Protein AF-A0A6B3GJZ8-F1 (afdb_monomer_lite)

Structure (mmCIF, N/CA/C/O backbone):
data_AF-A0A6B3GJZ8-F1
#
_entry.id   AF-A0A6B3GJZ8-F1
#
loop_
_atom_site.group_PDB
_atom_site.id
_atom_site.type_symbol
_atom_site.label_atom_id
_atom_site.label_alt_id
_atom_site.label_comp_id
_atom_site.label_asym_id
_atom_site.label_entity_id
_atom_site.label_seq_id
_atom_site.pdbx_PDB_ins_code
_atom_site.Cartn_x
_atom_site.Cartn_y
_atom_site.Cartn_z
_atom_site.occupancy
_atom_site.B_iso_or_equiv
_atom_site.auth_seq_id
_atom_site.auth_comp_id
_atom_site.auth_asym_id
_atom_site.auth_atom_id
_atom_site.pdbx_PDB_model_num
ATOM 1 N N . ASP A 1 1 ? -9.022 -4.849 -20.838 1.00 45.47 1 ASP A N 1
ATOM 2 C CA . ASP A 1 1 ? -7.851 -4.526 -21.684 1.00 45.47 1 ASP A CA 1
ATOM 3 C C . ASP A 1 1 ? -6.561 -5.290 -21.385 1.00 45.47 1 ASP A C 1
ATOM 5 O O . ASP A 1 1 ? -5.573 -5.055 -22.064 1.00 45.47 1 ASP A O 1
ATOM 9 N N . GLY A 1 2 ? -6.538 -6.283 -20.477 1.00 50.97 2 GLY A N 1
ATOM 10 C CA . GLY A 1 2 ? -5.348 -7.136 -20.300 1.00 50.97 2 GLY A CA 1
ATOM 11 C C . GLY A 1 2 ? -4.061 -6.339 -20.062 1.00 50.97 2 GLY A C 1
ATOM 12 O O . GLY A 1 2 ? -3.024 -6.697 -20.629 1.00 50.97 2 GLY A O 1
ATOM 13 N N . ASP A 1 3 ? -4.193 -5.239 -19.321 1.00 71.69 3 ASP A N 1
ATOM 14 C CA . ASP A 1 3 ? -3.106 -4.364 -18.906 1.00 71.69 3 ASP A CA 1
ATOM 15 C C . ASP A 1 3 ? -2.312 -5.075 -17.808 1.00 71.69 3 ASP A C 1
ATOM 17 O O . ASP A 1 3 ? -2.877 -5.758 -16.949 1.00 71.69 3 ASP A O 1
ATOM 21 N N . VAL A 1 4 ? -0.992 -4.982 -17.890 1.00 84.06 4 VAL A N 1
ATOM 22 C CA . VAL A 1 4 ? -0.094 -5.583 -16.908 1.00 84.06 4 VAL A CA 1
ATOM 23 C C . VAL A 1 4 ? 0.162 -4.547 -15.827 1.00 84.06 4 VAL A C 1
ATOM 25 O O . VAL A 1 4 ? 0.667 -3.462 -16.110 1.00 84.06 4 VAL A O 1
ATOM 28 N N . ALA A 1 5 ? -0.132 -4.905 -14.579 1.00 92.81 5 ALA A N 1
ATOM 29 C CA . ALA A 1 5 ? 0.238 -4.093 -13.431 1.00 92.81 5 ALA A CA 1
ATOM 30 C C . ALA A 1 5 ? 1.722 -4.302 -13.103 1.00 92.81 5 ALA A C 1
ATOM 32 O O . ALA A 1 5 ? 2.134 -5.392 -12.704 1.00 92.81 5 ALA A O 1
ATOM 33 N N . ILE A 1 6 ? 2.527 -3.252 -13.259 1.00 94.88 6 ILE A N 1
ATOM 34 C CA . ILE A 1 6 ? 3.916 -3.254 -12.794 1.00 94.88 6 ILE A CA 1
ATOM 35 C C . ILE A 1 6 ? 3.901 -3.184 -11.267 1.00 94.88 6 ILE A C 1
ATOM 37 O O . ILE A 1 6 ? 3.316 -2.272 -10.687 1.00 94.88 6 ILE A O 1
ATOM 41 N N . MET A 1 7 ? 4.536 -4.160 -10.620 1.00 96.81 7 MET A N 1
ATOM 42 C CA . MET A 1 7 ? 4.572 -4.265 -9.155 1.00 96.81 7 MET A CA 1
ATOM 43 C C . MET A 1 7 ? 5.943 -3.932 -8.562 1.00 96.81 7 MET A C 1
ATOM 45 O O . MET A 1 7 ? 6.031 -3.578 -7.390 1.00 96.81 7 MET A O 1
ATOM 49 N N . MET A 1 8 ? 7.009 -4.061 -9.353 1.00 97.44 8 MET A N 1
ATOM 50 C CA . MET A 1 8 ? 8.390 -3.846 -8.930 1.00 97.44 8 MET A CA 1
ATOM 51 C C . MET A 1 8 ? 9.213 -3.377 -10.131 1.00 97.44 8 MET A C 1
ATOM 53 O O . MET A 1 8 ? 8.981 -3.835 -11.251 1.00 97.44 8 MET A O 1
ATOM 57 N N . VAL A 1 9 ? 10.141 -2.454 -9.887 1.00 96.94 9 VAL A N 1
ATOM 58 C CA . VAL A 1 9 ? 11.101 -1.948 -10.870 1.00 96.94 9 VAL A CA 1
ATOM 59 C C . VAL A 1 9 ? 12.469 -1.910 -10.202 1.00 96.94 9 VAL A C 1
ATOM 61 O O . VAL A 1 9 ? 12.600 -1.324 -9.132 1.00 96.94 9 VAL A O 1
ATOM 64 N N . GLU A 1 10 ? 13.460 -2.496 -10.865 1.00 97.56 10 GLU A N 1
ATOM 65 C CA . GLU A 1 10 ? 14.883 -2.328 -10.576 1.00 97.56 10 GLU A CA 1
ATOM 66 C C . GLU A 1 10 ? 15.542 -1.897 -11.890 1.00 97.56 10 GLU A C 1
ATOM 68 O O . GLU A 1 10 ? 15.396 -2.586 -12.904 1.00 97.56 10 GLU A O 1
ATOM 73 N N . ALA A 1 11 ? 16.186 -0.730 -11.908 1.00 96.19 11 ALA A N 1
ATOM 74 C CA . ALA A 1 11 ? 16.737 -0.139 -13.125 1.00 96.19 11 ALA A CA 1
ATOM 75 C C . ALA A 1 11 ? 17.980 0.703 -12.823 1.00 96.19 11 ALA A C 1
ATOM 77 O O . ALA A 1 11 ? 18.068 1.349 -11.780 1.00 96.19 11 ALA A O 1
ATOM 78 N N . GLU A 1 12 ? 18.910 0.741 -13.774 1.00 96.75 12 GLU A N 1
ATOM 79 C CA . GLU A 1 12 ? 20.142 1.520 -13.685 1.00 96.75 12 GLU A CA 1
ATOM 80 C C . GLU A 1 12 ? 20.599 1.997 -15.070 1.00 96.75 12 GLU A C 1
ATOM 82 O O . GLU A 1 12 ? 20.269 1.404 -16.100 1.00 96.75 12 GLU A O 1
ATOM 87 N N . ALA A 1 13 ? 21.379 3.078 -15.096 1.00 98.00 13 ALA A N 1
ATOM 88 C CA . ALA A 1 13 ? 22.201 3.411 -16.255 1.00 98.00 13 ALA A CA 1
ATOM 89 C C . ALA A 1 13 ? 23.463 2.531 -16.268 1.00 98.00 13 ALA A C 1
ATOM 91 O O . ALA A 1 13 ? 23.848 1.965 -15.250 1.00 98.00 13 ALA A O 1
ATOM 92 N N . THR A 1 14 ? 24.148 2.454 -17.408 1.00 98.25 14 THR A N 1
ATOM 93 C CA . THR A 1 14 ? 25.374 1.648 -17.541 1.00 98.25 14 THR A CA 1
ATOM 94 C C . THR A 1 14 ? 26.618 2.536 -17.574 1.00 98.25 14 THR A C 1
ATOM 96 O O . THR A 1 14 ? 26.535 3.718 -17.912 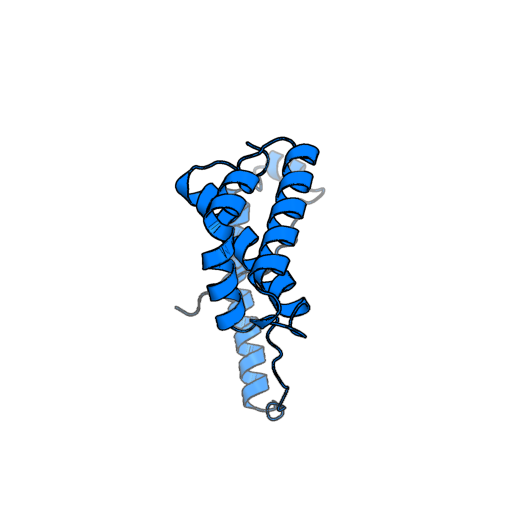1.00 98.25 14 THR A O 1
ATOM 99 N N . GLU A 1 15 ? 27.803 1.959 -17.346 1.00 98.19 15 GLU A N 1
ATOM 100 C CA . GLU A 1 15 ? 29.094 2.657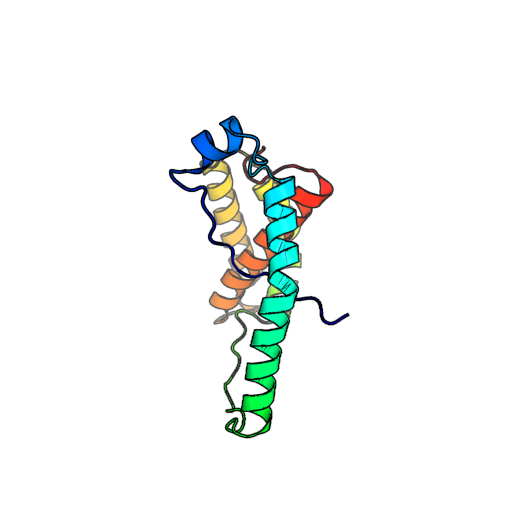 -17.521 1.00 98.19 15 GLU A CA 1
ATOM 101 C C . GLU A 1 15 ? 29.286 3.250 -18.934 1.00 98.19 15 GLU A C 1
ATOM 103 O O . GLU A 1 15 ? 30.084 4.164 -19.135 1.00 98.19 15 GLU A O 1
ATOM 108 N N . LYS A 1 16 ? 28.523 2.760 -19.922 1.00 98.31 16 LYS A N 1
ATOM 109 C CA . LYS A 1 16 ? 28.575 3.198 -21.322 1.00 98.31 16 LYS A CA 1
ATOM 110 C C . LYS A 1 16 ? 27.652 4.374 -21.623 1.00 98.31 16 LYS A C 1
ATOM 112 O O . LYS A 1 16 ? 27.813 5.002 -22.668 1.00 98.31 16 LYS A O 1
ATOM 117 N N . THR A 1 17 ? 26.696 4.683 -20.745 1.00 98.06 17 THR A N 1
ATOM 118 C CA . THR A 1 17 ? 25.618 5.643 -21.023 1.00 98.06 17 THR A CA 1
ATOM 119 C C . THR A 1 17 ? 26.161 7.017 -21.409 1.00 98.06 17 THR A C 1
ATOM 121 O O . THR A 1 17 ? 25.741 7.566 -22.420 1.00 98.06 17 THR A O 1
ATOM 124 N N . ILE A 1 18 ? 27.144 7.546 -20.672 1.00 98.06 18 ILE A N 1
ATOM 125 C CA . ILE A 1 18 ? 27.715 8.875 -20.952 1.00 98.06 18 ILE A CA 1
ATOM 1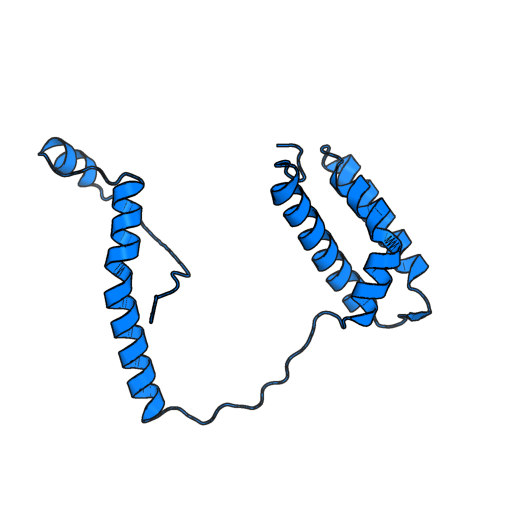26 C C . ILE A 1 18 ? 28.338 8.931 -22.353 1.00 98.06 18 ILE A C 1
ATOM 128 O O . ILE A 1 18 ? 28.109 9.890 -23.090 1.00 98.06 18 ILE A O 1
ATOM 132 N N . GLN A 1 19 ? 29.106 7.906 -22.731 1.00 98.06 19 GLN A N 1
ATOM 133 C CA . GLN A 1 19 ? 29.767 7.868 -24.034 1.00 98.06 19 GLN A CA 1
ATOM 134 C C . GLN A 1 19 ? 28.745 7.712 -25.166 1.00 98.06 19 GLN A C 1
ATOM 136 O O . GLN A 1 19 ? 28.798 8.461 -26.134 1.00 98.06 19 GLN A O 1
ATOM 141 N N . LEU A 1 20 ? 27.761 6.822 -25.009 1.00 98.50 20 LEU A N 1
ATOM 142 C CA . LEU A 1 20 ? 26.711 6.617 -26.010 1.00 98.50 20 LEU A CA 1
ATOM 143 C C . LEU A 1 20 ? 25.868 7.876 -26.234 1.00 98.50 20 LEU A C 1
ATOM 145 O O . LEU A 1 20 ? 25.576 8.209 -27.378 1.00 98.50 20 LEU A O 1
ATOM 149 N N . VAL A 1 21 ? 25.514 8.600 -25.168 1.00 98.19 21 VAL A N 1
ATOM 150 C CA . VAL A 1 21 ? 24.763 9.860 -25.286 1.00 98.19 21 VAL A CA 1
ATOM 151 C C . VAL A 1 21 ? 25.590 10.924 -26.003 1.00 98.19 21 VAL A C 1
ATOM 153 O O . VAL A 1 21 ? 25.088 11.613 -26.887 1.00 98.19 21 VAL A O 1
ATOM 156 N N . LYS A 1 22 ? 26.886 11.023 -25.684 1.00 97.75 22 LYS A N 1
ATOM 157 C CA . LYS A 1 22 ? 27.809 11.920 -26.390 1.00 97.75 22 LYS A CA 1
ATOM 158 C C . LYS A 1 22 ? 27.917 11.585 -27.883 1.00 97.75 22 LYS A C 1
ATOM 160 O O . LYS A 1 22 ? 28.024 12.499 -28.696 1.00 97.75 22 LYS A O 1
ATOM 165 N N . ASP A 1 23 ? 27.864 10.301 -28.225 1.00 98.38 23 ASP A N 1
ATOM 166 C CA . ASP A 1 23 ? 27.924 9.805 -29.603 1.00 98.38 23 ASP A CA 1
ATOM 167 C C . ASP A 1 23 ? 26.565 9.874 -30.335 1.00 98.38 23 ASP A C 1
ATOM 169 O O . ASP A 1 23 ? 26.475 9.493 -31.502 1.00 98.38 23 ASP A O 1
ATOM 173 N N . GLY A 1 24 ? 25.517 10.397 -29.684 1.00 97.69 24 GLY A N 1
ATOM 174 C CA . GLY A 1 24 ? 24.222 10.710 -30.296 1.00 97.69 24 GLY A CA 1
ATOM 175 C C . GLY A 1 24 ? 23.046 9.835 -29.853 1.00 97.69 24 GLY A C 1
ATOM 176 O O . GLY A 1 24 ? 21.952 10.003 -30.387 1.00 97.69 24 GLY A O 1
ATOM 177 N N . ALA A 1 25 ? 23.233 8.914 -28.901 1.00 97.50 25 ALA A N 1
ATOM 178 C CA . ALA A 1 25 ? 22.117 8.197 -28.286 1.00 97.50 25 ALA A CA 1
ATOM 179 C C . ALA A 1 25 ? 21.288 9.118 -27.372 1.00 97.50 25 ALA A C 1
ATOM 181 O O . ALA A 1 25 ? 21.783 10.104 -26.826 1.00 97.50 25 ALA A O 1
ATOM 182 N N . GLU A 1 26 ? 20.020 8.775 -27.166 1.00 96.75 26 GLU A N 1
ATOM 183 C CA . GLU A 1 26 ? 19.148 9.514 -26.254 1.00 96.75 26 GLU A CA 1
ATOM 184 C C . GLU A 1 26 ? 19.476 9.194 -24.786 1.00 96.75 26 GLU A C 1
ATOM 186 O O . GLU A 1 26 ? 19.769 8.049 -24.428 1.00 96.75 26 GLU A O 1
ATOM 191 N N . ALA A 1 27 ? 19.459 10.216 -23.928 1.00 97.38 27 ALA A N 1
ATOM 192 C CA . ALA A 1 27 ? 19.701 10.048 -22.500 1.00 97.38 27 ALA A CA 1
ATOM 193 C C . ALA A 1 27 ? 18.485 9.402 -21.807 1.00 97.38 27 ALA A C 1
ATOM 195 O O . ALA A 1 27 ? 17.351 9.692 -22.182 1.00 97.38 27 ALA A O 1
ATOM 196 N N . PRO A 1 28 ? 18.682 8.569 -20.769 1.00 97.06 28 PRO A N 1
ATOM 197 C CA . PRO A 1 28 ? 17.586 7.910 -20.061 1.00 97.06 28 PRO A CA 1
ATOM 198 C C . PRO A 1 28 ? 16.883 8.871 -19.081 1.00 97.06 28 PRO A C 1
ATOM 200 O O . PRO A 1 28 ? 17.048 8.752 -17.869 1.00 97.06 28 PRO A O 1
ATOM 203 N N . THR A 1 29 ? 16.133 9.846 -19.602 1.00 98.00 29 THR A N 1
ATOM 204 C CA . THR A 1 29 ? 15.276 10.746 -18.806 1.00 98.00 29 THR A CA 1
ATOM 205 C C . THR A 1 29 ? 14.011 10.033 -18.323 1.00 98.00 29 THR A C 1
ATOM 207 O O . THR A 1 29 ? 13.735 8.897 -18.717 1.00 98.00 29 THR A O 1
ATOM 210 N N . GLU A 1 30 ? 13.212 10.688 -17.480 1.00 97.88 30 GLU A N 1
ATOM 211 C CA . GLU A 1 30 ? 11.949 10.158 -16.963 1.00 97.88 30 GLU A CA 1
ATOM 212 C C . GLU A 1 30 ? 10.995 9.701 -18.078 1.00 97.88 30 GLU A C 1
ATOM 214 O O . GLU A 1 30 ? 10.337 8.670 -17.932 1.00 97.88 30 GLU A O 1
ATOM 219 N N . GLU A 1 31 ? 10.951 10.405 -19.212 1.00 97.44 31 GLU A N 1
ATOM 220 C CA . GLU A 1 31 ? 10.135 10.029 -20.370 1.00 97.44 31 GLU A CA 1
ATOM 221 C C . GLU A 1 31 ? 10.605 8.710 -20.996 1.00 97.44 31 GLU A C 1
ATOM 223 O O . GLU A 1 31 ? 9.785 7.845 -21.312 1.00 97.44 31 GLU A O 1
ATOM 228 N N . ILE A 1 32 ? 11.921 8.524 -21.128 1.00 97.62 32 ILE A N 1
ATOM 229 C CA . ILE A 1 32 ? 12.520 7.306 -21.689 1.00 97.62 32 ILE A CA 1
ATOM 230 C C . ILE A 1 32 ? 12.370 6.130 -20.731 1.00 97.62 32 ILE A C 1
ATOM 232 O O . ILE A 1 32 ? 12.037 5.022 -21.155 1.00 97.62 32 ILE A O 1
ATOM 236 N N . VAL A 1 33 ? 12.537 6.366 -19.429 1.00 97.69 33 VAL A N 1
ATOM 237 C CA . VAL A 1 33 ? 12.290 5.354 -18.397 1.00 97.69 33 VAL A CA 1
ATOM 238 C C . VAL A 1 33 ? 10.819 4.930 -18.405 1.00 97.69 33 VAL A C 1
ATOM 240 O O . VAL A 1 33 ? 10.535 3.733 -18.429 1.00 97.69 33 VAL A O 1
ATOM 243 N N . ALA A 1 34 ? 9.876 5.876 -18.459 1.00 96.50 34 ALA A N 1
ATOM 244 C CA . ALA A 1 34 ? 8.447 5.575 -18.542 1.00 96.50 34 ALA A CA 1
ATOM 245 C C . ALA A 1 34 ? 8.090 4.798 -19.821 1.00 96.50 34 ALA A C 1
ATOM 247 O O . ALA A 1 34 ? 7.351 3.813 -19.757 1.00 96.50 34 ALA A O 1
ATOM 248 N N . ALA A 1 35 ? 8.660 5.175 -20.969 1.00 96.12 35 ALA A N 1
ATOM 249 C CA . ALA A 1 35 ? 8.494 4.428 -22.214 1.00 96.12 35 ALA A CA 1
ATOM 250 C C . ALA A 1 35 ? 9.041 2.993 -22.095 1.00 96.12 35 ALA A C 1
ATOM 252 O O . ALA A 1 35 ? 8.414 2.050 -22.581 1.00 96.12 35 ALA A O 1
ATOM 253 N N . GLY A 1 36 ? 10.164 2.810 -21.395 1.00 96.50 36 GLY A N 1
ATOM 254 C CA . GLY A 1 36 ? 10.728 1.499 -21.075 1.00 96.50 36 GLY A CA 1
ATOM 255 C C . GLY A 1 36 ? 9.790 0.626 -20.233 1.00 96.50 36 GLY A C 1
ATOM 256 O O . GLY A 1 36 ? 9.631 -0.561 -20.526 1.00 96.50 36 GLY A O 1
ATOM 257 N N . LEU A 1 37 ? 9.115 1.208 -19.235 1.00 97.06 37 LEU A N 1
ATOM 258 C CA . LEU A 1 37 ? 8.116 0.502 -18.422 1.00 97.06 37 LEU A CA 1
ATOM 259 C C . LEU A 1 37 ? 6.938 0.007 -19.273 1.00 97.06 37 LEU A C 1
ATOM 261 O O . LEU A 1 37 ? 6.530 -1.149 -19.148 1.00 97.06 37 LEU A O 1
ATOM 265 N N . GLU A 1 38 ? 6.427 0.836 -20.182 1.00 95.81 38 GLU A N 1
ATOM 266 C CA . GLU A 1 38 ? 5.359 0.432 -21.105 1.00 95.81 38 GLU A CA 1
ATOM 267 C C . GLU A 1 38 ? 5.835 -0.627 -22.110 1.00 95.81 38 GLU A C 1
ATOM 269 O O . GLU A 1 38 ? 5.135 -1.613 -22.354 1.00 95.81 38 GLU A O 1
ATOM 274 N N . ALA A 1 39 ? 7.058 -0.492 -22.632 1.00 96.25 39 ALA A N 1
ATOM 275 C CA . ALA A 1 39 ? 7.663 -1.465 -23.539 1.00 96.25 39 ALA A CA 1
ATOM 276 C C . ALA A 1 39 ? 7.873 -2.845 -22.888 1.00 96.25 39 ALA A C 1
ATOM 278 O O . ALA A 1 39 ? 7.870 -3.861 -23.586 1.00 96.25 39 ALA A O 1
ATOM 279 N N . ALA A 1 40 ? 8.009 -2.912 -21.559 1.00 97.06 40 ALA A N 1
ATOM 280 C CA . ALA A 1 40 ? 8.128 -4.168 -20.821 1.00 97.06 40 ALA A CA 1
ATOM 281 C C . ALA A 1 40 ? 6.791 -4.929 -20.692 1.00 97.06 40 ALA A C 1
ATOM 283 O O . ALA A 1 40 ? 6.784 -6.164 -20.615 1.00 97.06 40 ALA A O 1
ATOM 284 N N . LYS A 1 41 ? 5.644 -4.232 -20.698 1.00 96.62 41 LYS A N 1
ATOM 285 C CA . LYS A 1 41 ? 4.324 -4.840 -20.440 1.00 96.62 41 LYS A CA 1
ATOM 286 C C . LYS A 1 41 ? 3.953 -5.987 -21.395 1.00 96.62 41 LYS A C 1
ATOM 288 O O . LYS A 1 41 ? 3.488 -7.015 -20.893 1.00 96.62 41 LYS A O 1
ATOM 293 N N . PRO A 1 42 ? 4.157 -5.912 -22.730 1.00 96.38 42 PRO A N 1
ATOM 294 C CA . PRO A 1 42 ? 3.836 -7.022 -23.634 1.00 96.38 42 PRO A CA 1
ATOM 295 C C . PRO A 1 42 ? 4.602 -8.312 -23.311 1.00 96.38 42 PRO A C 1
ATOM 297 O O . PRO A 1 42 ? 4.051 -9.413 -23.415 1.00 96.38 42 PRO A O 1
ATOM 300 N N . PHE A 1 43 ? 5.855 -8.188 -22.868 1.00 97.00 43 PHE A N 1
ATOM 301 C CA . PHE A 1 43 ? 6.672 -9.333 -22.475 1.00 97.00 43 PHE A CA 1
ATOM 302 C C . PHE A 1 43 ? 6.170 -9.946 -21.172 1.00 97.00 43 PHE A C 1
ATOM 304 O O . PHE A 1 43 ? 5.938 -11.153 -21.120 1.00 97.00 43 PHE A O 1
ATOM 311 N N . ILE A 1 44 ? 5.900 -9.123 -20.153 1.00 97.25 44 ILE A N 1
ATOM 312 C CA . ILE A 1 44 ? 5.326 -9.599 -18.886 1.00 97.25 44 ILE A CA 1
ATOM 313 C C . ILE A 1 44 ? 3.985 -10.301 -19.139 1.00 97.25 44 ILE A C 1
ATOM 315 O O . ILE A 1 44 ? 3.757 -11.397 -18.631 1.00 97.25 44 ILE A O 1
ATOM 319 N N . LYS A 1 45 ? 3.126 -9.741 -19.999 1.00 96.75 45 LYS A N 1
ATOM 320 C CA . LYS A 1 45 ? 1.850 -10.362 -20.383 1.00 96.75 45 LYS A CA 1
ATOM 321 C C . LYS A 1 45 ? 2.052 -11.746 -20.994 1.00 96.75 45 LYS A C 1
ATOM 323 O O . LYS A 1 45 ? 1.334 -12.684 -20.648 1.00 96.75 45 LYS A O 1
ATOM 328 N N . THR A 1 46 ? 3.036 -11.876 -21.880 1.00 97.62 46 THR A N 1
ATOM 329 C CA . THR A 1 46 ? 3.390 -13.151 -22.517 1.00 97.62 46 THR A CA 1
ATOM 330 C C . THR A 1 46 ? 3.874 -14.168 -21.480 1.00 97.62 46 THR A C 1
ATOM 332 O O . THR A 1 46 ? 3.423 -15.314 -21.490 1.00 97.62 46 THR A O 1
ATOM 335 N N . LEU A 1 47 ? 4.712 -13.743 -20.530 1.00 98.00 47 LEU A N 1
ATOM 336 C CA . LEU A 1 47 ? 5.193 -14.585 -19.430 1.00 98.00 47 LEU A CA 1
ATOM 337 C C . LEU A 1 47 ? 4.050 -15.046 -18.513 1.00 98.00 47 LEU A C 1
ATOM 339 O O . LEU A 1 47 ? 3.968 -16.229 -18.181 1.00 98.00 47 LEU A O 1
ATOM 343 N N . CYS A 1 48 ? 3.141 -14.147 -18.125 1.00 97.38 48 CYS A N 1
ATOM 344 C CA . CYS A 1 48 ? 1.969 -14.486 -17.313 1.00 97.38 48 CYS A CA 1
ATOM 345 C C . CYS A 1 48 ? 1.013 -15.429 -18.056 1.00 97.38 48 CYS A C 1
ATOM 347 O O . CYS A 1 48 ? 0.485 -16.368 -17.458 1.00 97.38 48 CYS A O 1
ATOM 349 N N . LYS A 1 49 ? 0.810 -15.221 -19.365 1.00 96.81 49 LYS A N 1
ATOM 350 C CA . LYS A 1 49 ? -0.020 -16.100 -20.198 1.00 96.81 49 LYS A CA 1
ATOM 351 C C . LYS A 1 49 ? 0.562 -17.507 -20.274 1.00 96.81 49 LYS A C 1
ATOM 353 O O . LYS A 1 49 ? -0.176 -18.466 -20.077 1.00 96.81 49 LYS A O 1
ATOM 358 N N . ALA A 1 50 ? 1.870 -17.634 -20.493 1.00 98.12 50 ALA A N 1
ATOM 359 C CA . ALA A 1 50 ? 2.539 -18.932 -20.525 1.00 98.12 50 ALA A CA 1
ATOM 360 C C . ALA A 1 50 ? 2.402 -19.685 -19.188 1.00 98.12 50 ALA A C 1
ATOM 362 O O . ALA A 1 50 ? 2.087 -20.875 -19.176 1.00 98.12 50 ALA A O 1
ATOM 363 N N . GLN A 1 51 ? 2.567 -18.986 -18.059 1.00 98.12 51 GLN A N 1
ATOM 364 C CA . GLN A 1 51 ? 2.360 -19.562 -16.725 1.00 98.12 51 GLN A CA 1
ATOM 365 C C . GLN A 1 51 ? 0.902 -19.980 -16.495 1.00 98.12 51 GLN A C 1
ATOM 367 O O . GLN A 1 51 ? 0.650 -21.071 -15.989 1.00 98.12 51 GLN A O 1
ATOM 372 N N . SER A 1 52 ? -0.057 -19.154 -16.920 1.00 97.19 52 SER A N 1
ATOM 373 C CA . SER A 1 52 ? -1.491 -19.461 -16.815 1.00 97.19 52 SER A CA 1
ATOM 374 C C . SER A 1 52 ? -1.873 -20.683 -17.656 1.00 97.19 52 SER A C 1
ATOM 376 O O . SER A 1 52 ? -2.627 -21.539 -17.201 1.00 97.19 52 SER A O 1
ATOM 378 N N . ASP A 1 53 ? -1.305 -20.818 -18.857 1.00 98.19 53 ASP A N 1
ATOM 379 C CA . ASP A 1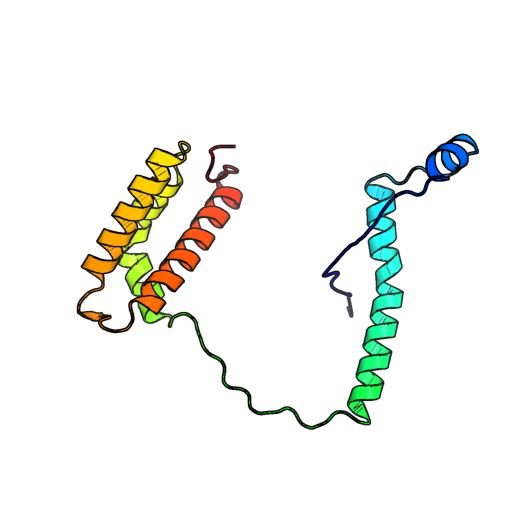 53 ? -1.521 -21.984 -19.718 1.00 98.19 53 ASP A CA 1
ATOM 380 C C . ASP A 1 53 ? -0.949 -23.260 -19.106 1.00 98.19 53 ASP A C 1
ATOM 382 O O . ASP A 1 53 ? -1.563 -24.323 -19.211 1.00 98.19 53 ASP A O 1
ATOM 386 N N . LEU A 1 54 ? 0.206 -23.171 -18.444 1.00 98.44 54 LEU A N 1
ATOM 387 C CA . LEU A 1 54 ? 0.773 -24.294 -17.704 1.00 98.44 54 LEU A CA 1
ATOM 388 C C . LEU A 1 54 ? -0.112 -24.673 -16.509 1.00 98.44 54 LEU A C 1
ATOM 390 O O . LEU A 1 54 ? -0.437 -25.849 -16.338 1.00 98.44 54 LEU A O 1
ATOM 394 N N . ALA A 1 55 ? -0.552 -23.686 -15.727 1.00 98.06 55 ALA A N 1
ATOM 395 C CA . ALA A 1 55 ? -1.454 -23.894 -14.601 1.00 98.06 55 ALA A CA 1
ATOM 396 C C . ALA A 1 55 ? -2.774 -24.546 -15.047 1.00 98.06 55 ALA A C 1
ATOM 398 O O . ALA A 1 55 ? -3.214 -25.511 -14.434 1.00 98.06 55 ALA A O 1
ATOM 399 N N . SER A 1 56 ? -3.349 -24.130 -16.180 1.00 97.38 56 SER A N 1
ATOM 400 C CA . SER A 1 56 ? -4.585 -24.732 -16.709 1.00 97.38 56 SER A CA 1
ATOM 401 C C . SER A 1 56 ? -4.472 -26.232 -17.021 1.00 97.38 56 SER A C 1
ATOM 403 O O . SER A 1 56 ? -5.476 -26.938 -17.037 1.00 97.38 56 SER A O 1
ATOM 405 N N . LYS A 1 57 ? -3.251 -26.725 -17.267 1.00 97.88 57 LYS A N 1
ATOM 406 C CA . LYS A 1 57 ? -2.977 -28.124 -17.622 1.00 97.88 57 LYS A CA 1
ATOM 407 C C . LYS A 1 57 ? -2.535 -28.968 -16.431 1.00 97.88 57 LYS A C 1
ATOM 409 O O . LYS A 1 57 ? -2.705 -30.183 -16.467 1.00 97.88 57 LYS A O 1
ATOM 414 N N . ALA A 1 58 ? -1.898 -28.353 -15.435 1.00 97.62 58 ALA A N 1
ATOM 415 C CA . ALA A 1 58 ? -1.140 -29.079 -14.417 1.00 97.62 58 ALA A CA 1
ATOM 416 C C . ALA A 1 58 ? -1.190 -28.463 -13.008 1.00 97.62 58 ALA A C 1
ATOM 418 O O . ALA A 1 58 ? -0.483 -28.943 -12.118 1.00 97.62 58 ALA A O 1
ATOM 419 N N . ALA A 1 59 ? -1.977 -27.408 -12.774 1.00 97.38 59 ALA A N 1
ATOM 420 C CA . ALA A 1 59 ? -2.122 -26.854 -11.434 1.00 97.38 59 ALA A CA 1
ATOM 421 C C . ALA A 1 59 ? -2.768 -27.878 -10.497 1.00 97.38 59 ALA A C 1
ATOM 423 O O . ALA A 1 59 ? -3.712 -28.586 -10.850 1.00 97.38 59 ALA A O 1
ATOM 424 N N . LYS A 1 60 ? -2.245 -27.934 -9.273 1.00 97.50 60 LYS A N 1
ATOM 425 C CA . LYS A 1 60 ? -2.905 -28.630 -8.172 1.00 97.50 60 LYS A CA 1
ATOM 426 C C . LYS A 1 60 ? -4.185 -27.872 -7.798 1.00 97.50 60 LYS A C 1
ATOM 428 O O . LYS A 1 60 ? -4.238 -26.661 -8.020 1.00 97.50 60 LYS A O 1
ATOM 433 N N . PRO A 1 61 ? -5.188 -28.554 -7.222 1.00 96.12 61 PRO A N 1
ATOM 434 C CA . PRO A 1 61 ? -6.341 -27.866 -6.663 1.00 96.12 61 PRO A CA 1
ATOM 435 C C . PRO A 1 61 ? -5.892 -26.852 -5.608 1.00 96.12 61 PRO A C 1
ATOM 437 O O . PRO A 1 61 ? -4.886 -27.058 -4.920 1.00 96.12 61 PRO A O 1
ATOM 440 N N . GLU A 1 62 ? -6.648 -25.766 -5.495 1.00 96.62 62 GLU A N 1
ATOM 441 C CA . GLU A 1 62 ? -6.446 -24.776 -4.445 1.00 96.62 62 GLU A CA 1
ATOM 442 C C . GLU A 1 62 ? -6.615 -25.436 -3.072 1.00 96.62 62 GLU A C 1
ATOM 444 O O . GLU A 1 62 ? -7.504 -26.265 -2.862 1.00 96.62 62 GLU A O 1
ATOM 449 N N . GLY A 1 63 ? -5.713 -25.105 -2.150 1.00 96.38 63 GLY A N 1
ATOM 450 C CA . GLY A 1 63 ? -5.844 -25.515 -0.758 1.00 96.38 63 GLY A CA 1
ATOM 451 C C . GLY A 1 63 ? -6.813 -24.601 -0.021 1.00 96.38 63 GLY A C 1
ATOM 452 O O . GLY A 1 63 ? -6.929 -23.422 -0.353 1.00 96.38 63 GLY A O 1
ATOM 453 N N . ASP A 1 64 ? -7.464 -25.136 1.007 1.00 96.88 64 ASP A N 1
ATOM 454 C CA . ASP A 1 64 ? -8.233 -24.324 1.944 1.00 96.88 64 ASP A CA 1
ATOM 455 C C . ASP A 1 64 ? -7.280 -23.727 2.988 1.00 96.88 64 ASP A C 1
ATOM 457 O O . ASP A 1 64 ? -6.698 -24.445 3.807 1.00 96.88 64 ASP A O 1
ATOM 461 N N . PHE A 1 65 ? -7.068 -22.414 2.904 1.00 97.12 65 PHE A N 1
ATOM 462 C CA . PHE A 1 65 ? -6.228 -21.660 3.828 1.00 97.12 65 PHE A CA 1
ATOM 463 C C . PHE A 1 65 ? -7.086 -20.616 4.547 1.00 97.12 65 PHE A C 1
ATOM 465 O O . PHE A 1 65 ? -7.648 -19.737 3.888 1.00 97.12 65 PHE A O 1
ATOM 472 N N . PRO A 1 66 ? -7.173 -20.664 5.889 1.00 97.25 66 PRO A N 1
ATOM 473 C CA . PRO A 1 66 ? -7.989 -19.717 6.631 1.00 97.25 66 PRO A CA 1
ATOM 474 C C . PRO A 1 66 ? -7.439 -18.293 6.506 1.00 97.25 66 PRO A C 1
ATOM 476 O O . PRO A 1 66 ? -6.231 -18.058 6.602 1.00 97.25 66 PRO A O 1
ATOM 479 N N . VAL A 1 67 ? -8.351 -17.337 6.333 1.00 97.56 67 VAL A N 1
ATOM 480 C CA . VAL A 1 67 ? -8.051 -15.902 6.335 1.00 97.56 67 VAL A CA 1
ATOM 481 C C . VAL A 1 67 ? -8.256 -15.353 7.741 1.00 97.56 67 VAL A C 1
ATOM 483 O O . VAL A 1 67 ? -9.288 -15.589 8.366 1.00 97.56 67 VAL A O 1
ATOM 486 N N . PHE A 1 68 ? -7.284 -14.580 8.217 1.00 96.38 68 PHE A N 1
ATOM 487 C CA . PHE A 1 68 ? -7.341 -13.918 9.514 1.00 96.38 68 PHE A CA 1
ATOM 488 C C . PHE A 1 68 ? -7.399 -12.412 9.299 1.00 96.38 68 PHE A C 1
ATOM 490 O O . PHE A 1 68 ? -6.498 -11.833 8.695 1.00 96.38 68 PHE A O 1
ATOM 497 N N . LEU A 1 69 ? -8.478 -11.792 9.768 1.00 97.62 69 LEU A N 1
ATOM 498 C CA . LEU A 1 69 ? -8.620 -10.343 9.749 1.00 97.62 69 LEU A CA 1
ATOM 499 C C . LEU A 1 69 ? -7.913 -9.743 10.964 1.00 97.62 69 LEU A C 1
ATOM 501 O O . LEU A 1 69 ? -7.985 -10.291 12.063 1.00 97.62 69 LEU A O 1
ATOM 505 N N . ASP A 1 70 ? -7.262 -8.599 10.765 1.00 97.94 70 ASP A N 1
ATOM 506 C CA . ASP A 1 70 ? -6.592 -7.874 11.849 1.00 97.94 70 ASP A CA 1
ATOM 507 C C . ASP A 1 70 ? -7.588 -7.257 12.846 1.00 97.94 70 ASP A C 1
ATOM 509 O O . ASP A 1 70 ? -7.239 -7.017 14.001 1.00 97.94 70 ASP A O 1
ATOM 513 N N . TYR A 1 71 ? -8.801 -6.954 12.379 1.00 98.19 71 TYR A N 1
ATOM 514 C CA . TYR A 1 71 ? -9.927 -6.434 13.149 1.00 98.19 71 TYR A CA 1
ATOM 515 C C . TYR A 1 71 ? -11.230 -6.683 12.385 1.00 98.19 71 TYR A C 1
ATOM 517 O O . TYR A 1 71 ? -11.218 -6.818 11.160 1.00 98.19 71 TYR A O 1
ATOM 525 N N . GLN A 1 72 ? -12.350 -6.721 13.099 1.00 98.31 72 GLN A N 1
ATOM 526 C CA . GLN A 1 72 ? -13.683 -6.685 12.496 1.00 98.31 72 GLN A CA 1
ATOM 527 C C . GLN A 1 72 ? -14.215 -5.245 12.406 1.00 98.31 72 GLN A C 1
ATOM 529 O O . GLN A 1 72 ? -13.745 -4.337 13.101 1.00 98.31 72 GLN A O 1
ATOM 534 N N . ASP A 1 73 ? -15.207 -5.035 11.541 1.00 98.12 73 ASP A N 1
ATOM 535 C CA . ASP A 1 73 ? -15.750 -3.705 11.236 1.00 98.12 73 ASP A CA 1
ATOM 536 C C . ASP A 1 73 ? -16.353 -2.999 12.459 1.00 98.12 73 ASP A C 1
ATOM 538 O O . ASP A 1 73 ? -16.244 -1.780 12.584 1.00 98.12 73 ASP A O 1
ATOM 542 N N . ASP A 1 74 ? -16.926 -3.751 13.399 1.00 98.19 74 ASP A N 1
ATOM 543 C CA . ASP A 1 74 ? -17.529 -3.210 14.618 1.00 98.19 74 ASP A CA 1
ATOM 544 C C . ASP A 1 74 ? -16.513 -2.463 15.500 1.00 98.19 74 ASP A C 1
ATOM 546 O O . ASP A 1 74 ? -16.811 -1.370 15.988 1.00 98.19 74 ASP A O 1
ATOM 550 N N . VAL A 1 75 ? -15.289 -2.987 15.629 1.00 97.94 75 VAL A N 1
ATOM 551 C CA . VAL A 1 75 ? -14.191 -2.320 16.349 1.00 97.94 75 VAL A CA 1
ATOM 552 C C . VAL A 1 75 ? -13.779 -1.037 15.639 1.00 97.94 75 VAL A C 1
ATOM 554 O O . VAL A 1 75 ? -13.593 -0.006 16.287 1.00 97.94 75 VAL A O 1
ATOM 557 N N . LEU A 1 76 ? -13.636 -1.073 14.310 1.00 98.31 76 LEU A N 1
ATOM 558 C CA . LEU A 1 76 ? -13.249 0.111 13.543 1.00 98.31 76 LEU A CA 1
ATOM 559 C C . LEU A 1 76 ? -14.321 1.203 13.621 1.00 98.31 76 LEU A C 1
ATOM 561 O O . LEU A 1 76 ? -13.981 2.373 13.803 1.00 98.31 76 LEU A O 1
ATOM 565 N N . ASP A 1 77 ? -15.595 0.839 13.515 1.00 98.25 77 ASP A N 1
ATOM 566 C CA . ASP A 1 77 ? -16.716 1.772 13.582 1.00 98.25 77 ASP A CA 1
ATOM 567 C C . ASP A 1 77 ? -16.856 2.400 14.970 1.00 98.25 77 ASP A C 1
ATOM 569 O O . ASP A 1 77 ? -17.046 3.618 15.080 1.00 98.25 77 ASP A O 1
ATOM 573 N N . ALA A 1 78 ? -16.735 1.600 16.034 1.00 97.81 78 ALA A N 1
ATOM 574 C CA . ALA A 1 78 ? -16.730 2.094 17.408 1.00 97.81 78 ALA A CA 1
ATOM 575 C C . ALA A 1 78 ? -15.553 3.050 17.642 1.00 97.81 78 ALA A C 1
ATOM 577 O O . ALA A 1 78 ? -15.743 4.176 18.110 1.00 97.81 78 ALA A O 1
ATOM 578 N N . LEU A 1 79 ? -14.350 2.655 17.219 1.00 97.56 79 LEU A N 1
ATOM 579 C CA . LEU A 1 79 ? -13.146 3.470 17.339 1.00 97.56 79 LEU A CA 1
ATOM 580 C C . LEU A 1 79 ? -13.263 4.791 16.570 1.00 97.56 79 LEU A C 1
ATOM 582 O O . LEU A 1 79 ? -12.942 5.859 17.094 1.00 97.56 79 LEU A O 1
ATOM 586 N N . ALA A 1 80 ? -13.742 4.740 15.327 1.00 97.56 80 ALA A N 1
ATOM 587 C CA . ALA A 1 80 ? -13.902 5.924 14.497 1.00 97.56 80 ALA A CA 1
ATOM 588 C C . ALA A 1 80 ? -14.888 6.915 15.126 1.00 97.56 80 ALA A C 1
ATOM 590 O O . ALA A 1 80 ? -14.607 8.115 15.153 1.00 97.56 80 ALA A O 1
ATOM 591 N N . LYS A 1 81 ? -16.006 6.436 15.681 1.00 97.44 81 LYS A N 1
ATOM 592 C CA . LYS A 1 81 ? -16.949 7.287 16.423 1.00 97.44 81 LYS A CA 1
ATOM 593 C C . LYS A 1 81 ? -16.316 7.874 17.686 1.00 97.44 81 LYS A C 1
ATOM 595 O O . LYS A 1 81 ? -16.589 9.024 18.014 1.00 97.44 81 LYS A O 1
ATOM 600 N N . ALA A 1 82 ? -15.470 7.104 18.367 1.00 97.00 82 ALA A N 1
ATOM 601 C CA . ALA A 1 82 ? -14.898 7.478 19.651 1.00 97.00 82 ALA A CA 1
ATOM 602 C C . ALA A 1 82 ? -13.799 8.547 19.564 1.00 97.00 82 ALA A C 1
ATOM 604 O O . ALA A 1 82 ? -13.730 9.382 20.466 1.00 97.00 82 ALA A O 1
ATOM 605 N N . VAL A 1 83 ? -12.927 8.505 18.545 1.00 97.75 83 VAL A N 1
ATOM 606 C CA . VAL A 1 83 ? -11.692 9.323 18.541 1.00 97.75 83 VAL A CA 1
ATOM 607 C C . VAL A 1 83 ? -11.337 10.004 17.218 1.00 97.75 83 VAL A C 1
ATOM 609 O O . VAL A 1 83 ? -10.270 10.605 17.115 1.00 97.75 83 VAL A O 1
ATOM 612 N N . THR A 1 84 ? -12.172 9.935 16.172 1.00 97.94 84 THR A N 1
ATOM 613 C CA . THR A 1 84 ? -11.834 10.591 14.888 1.00 97.94 84 THR A CA 1
ATOM 614 C C . THR A 1 84 ? -11.528 12.091 15.026 1.00 97.94 84 THR A C 1
ATOM 616 O O . THR A 1 84 ? -10.551 12.528 14.412 1.00 97.94 84 THR A O 1
ATOM 619 N N . PRO A 1 85 ? -12.313 12.902 15.765 1.00 97.56 85 PRO A N 1
ATOM 620 C CA . PRO A 1 85 ? -12.026 14.329 15.918 1.00 97.56 85 PRO A CA 1
ATOM 621 C C . PRO A 1 85 ? -10.660 14.596 16.563 1.00 97.56 85 PRO A C 1
ATOM 623 O O . PRO A 1 85 ? -9.849 15.333 16.000 1.00 97.56 85 PRO A O 1
ATOM 626 N N . GLU A 1 86 ? -10.384 13.950 17.694 1.00 97.19 86 GLU A N 1
ATOM 627 C CA . GLU A 1 86 ? -9.143 14.097 18.454 1.00 97.19 86 GLU A CA 1
ATOM 628 C C . GLU A 1 86 ? -7.942 13.595 17.642 1.00 97.19 86 GLU A C 1
ATOM 630 O O . GLU A 1 86 ? -6.921 14.275 17.538 1.00 97.19 86 GLU A O 1
ATOM 635 N N . LEU A 1 87 ? -8.088 12.451 16.965 1.00 98.00 87 LEU A N 1
ATOM 636 C CA . LEU A 1 87 ? -7.046 11.891 16.107 1.00 98.00 87 LEU A CA 1
ATOM 637 C C . LEU A 1 87 ? -6.741 12.804 14.913 1.00 98.00 87 LEU A C 1
ATOM 639 O O . LEU A 1 87 ? -5.577 13.006 14.575 1.00 98.00 87 LEU A O 1
ATOM 643 N N . LYS A 1 88 ? -7.759 13.400 14.278 1.00 97.75 88 LYS A N 1
ATOM 644 C CA . LYS A 1 88 ? -7.544 14.381 13.202 1.00 97.75 88 LYS A CA 1
ATOM 645 C C . LYS A 1 88 ? -6.728 15.570 13.696 1.00 97.75 88 LYS A C 1
ATOM 647 O O . LYS A 1 88 ? -5.801 15.971 12.999 1.00 97.75 88 LYS A O 1
ATOM 652 N N . GLN A 1 89 ? -7.045 16.101 14.876 1.00 97.38 89 GLN A N 1
ATOM 653 C CA . GLN A 1 89 ? -6.308 17.215 15.469 1.00 97.38 89 GLN A CA 1
ATOM 654 C C . GLN A 1 89 ? -4.855 16.828 15.769 1.00 97.38 89 GLN A C 1
ATOM 656 O O . GLN A 1 89 ? -3.946 17.535 15.335 1.00 97.38 89 GLN A O 1
ATOM 661 N N . ALA A 1 90 ? -4.625 15.677 16.406 1.00 97.94 90 ALA A N 1
ATOM 662 C CA . ALA A 1 90 ? -3.286 15.155 16.683 1.00 97.94 90 ALA A CA 1
ATOM 663 C C . ALA A 1 90 ? -2.431 15.065 15.407 1.00 97.94 90 ALA A C 1
ATOM 665 O O . ALA A 1 90 ? -1.286 15.513 15.363 1.00 97.94 90 ALA A O 1
ATOM 666 N N . LEU A 1 91 ? -3.022 14.572 14.313 1.00 97.81 91 LEU A N 1
ATOM 667 C CA . LEU A 1 91 ? -2.357 14.424 13.017 1.00 97.81 91 LEU A CA 1
ATOM 668 C C . LEU A 1 91 ? -2.041 15.752 12.312 1.00 97.81 91 LEU A C 1
ATOM 670 O O . LEU A 1 91 ? -1.373 15.721 11.275 1.00 97.81 91 LEU A O 1
ATOM 674 N N . THR A 1 92 ? -2.487 16.901 12.838 1.00 97.38 92 THR A N 1
ATOM 675 C CA . THR A 1 92 ? -2.086 18.234 12.349 1.00 97.38 92 THR A CA 1
ATOM 676 C C . THR A 1 92 ? -0.793 18.756 12.967 1.00 97.38 92 THR A C 1
ATOM 678 O O . THR A 1 92 ? -0.163 19.630 12.370 1.00 97.38 92 THR A O 1
ATOM 681 N N . ILE A 1 93 ? -0.363 18.194 14.100 1.00 97.94 93 ILE A N 1
ATOM 682 C CA . ILE A 1 93 ? 0.839 18.614 14.820 1.00 97.94 93 ILE A CA 1
ATOM 683 C C . ILE A 1 93 ? 2.083 18.233 14.002 1.00 97.94 93 ILE A C 1
ATOM 685 O O . ILE A 1 93 ? 2.377 17.056 13.778 1.00 97.94 93 ILE A O 1
ATOM 689 N N . ALA A 1 94 ? 2.836 19.234 13.539 1.00 96.62 94 ALA A N 1
ATOM 690 C CA . ALA A 1 94 ? 4.027 19.007 12.716 1.00 96.62 94 ALA A CA 1
ATOM 691 C C . ALA A 1 94 ? 5.208 18.459 13.541 1.00 96.62 94 ALA A C 1
ATOM 693 O O . ALA A 1 94 ? 5.937 17.569 13.082 1.00 96.62 94 ALA A O 1
ATOM 694 N N . GLY A 1 95 ? 5.373 18.953 14.775 1.00 97.56 95 GLY A N 1
ATOM 695 C CA . GLY A 1 95 ? 6.440 18.555 15.691 1.00 97.56 95 GLY A CA 1
ATOM 696 C C . GLY A 1 95 ? 6.357 17.071 16.044 1.00 97.56 95 GLY A C 1
ATOM 697 O O . GLY A 1 95 ? 5.354 16.616 16.579 1.00 97.56 95 GLY A O 1
ATOM 698 N N . LYS A 1 96 ? 7.417 16.302 15.753 1.00 95.81 96 LYS A N 1
ATOM 699 C CA . LYS A 1 96 ? 7.411 14.839 15.934 1.00 95.81 96 LYS A CA 1
ATOM 700 C C . LYS A 1 96 ? 7.087 14.432 17.373 1.00 95.81 96 LYS A C 1
ATOM 702 O O . LYS A 1 96 ? 6.174 13.649 17.565 1.00 95.81 96 LYS A O 1
ATOM 707 N N . GLN A 1 97 ? 7.824 14.945 18.358 1.00 97.81 97 GLN A N 1
ATOM 708 C CA . GLN A 1 97 ? 7.640 14.541 19.759 1.00 97.81 97 GLN A CA 1
ATOM 709 C C . GLN A 1 97 ? 6.256 14.934 20.282 1.00 97.81 97 GLN A C 1
ATOM 711 O O . GLN A 1 97 ? 5.567 14.100 20.847 1.00 97.81 97 GLN A O 1
ATOM 716 N N . GLU A 1 98 ? 5.829 16.171 20.027 1.00 97.56 98 GLU A N 1
ATOM 717 C CA . GLU A 1 98 ? 4.507 16.667 20.424 1.00 97.56 98 GLU A CA 1
ATOM 718 C C . GLU A 1 98 ? 3.374 15.844 19.795 1.00 97.56 98 GLU A C 1
ATOM 720 O O . GLU A 1 98 ? 2.430 15.461 20.483 1.00 97.56 98 GLU A O 1
ATOM 725 N N . ARG A 1 99 ? 3.503 15.499 18.508 1.00 98.00 99 ARG A N 1
ATOM 726 C CA . ARG A 1 99 ? 2.539 14.645 17.817 1.00 98.00 99 ARG A CA 1
ATOM 727 C C . ARG A 1 99 ? 2.487 13.242 18.411 1.00 98.00 99 ARG A C 1
ATOM 729 O O . ARG A 1 99 ? 1.391 12.754 18.635 1.00 98.00 99 ARG A O 1
ATOM 736 N N . GLU A 1 100 ? 3.626 12.583 18.625 1.00 97.25 100 GLU A N 1
ATOM 737 C CA . GLU A 1 100 ? 3.633 11.222 19.187 1.00 97.25 100 GLU A CA 1
ATOM 738 C C . GLU A 1 100 ? 3.008 11.202 20.591 1.00 97.25 100 GLU A C 1
ATOM 740 O O . GLU A 1 100 ? 2.158 10.358 20.847 1.00 97.25 100 GLU A O 1
ATOM 745 N N . THR A 1 101 ? 3.317 12.186 21.449 1.00 97.94 101 THR A N 1
ATOM 746 C CA . THR A 1 101 ? 2.677 12.330 22.771 1.00 97.94 101 THR A CA 1
ATOM 747 C C . THR A 1 101 ? 1.156 12.425 22.656 1.00 97.94 101 THR A C 1
ATOM 749 O O . THR A 1 101 ? 0.427 11.764 23.394 1.00 97.94 101 THR A O 1
ATOM 752 N N . GLU A 1 102 ? 0.657 13.241 21.726 1.00 97.81 102 GLU A N 1
ATOM 753 C CA . GLU A 1 102 ? -0.782 13.401 21.536 1.00 97.81 102 GLU A CA 1
ATOM 754 C C . GLU A 1 102 ? -1.429 12.148 20.922 1.00 97.81 102 GLU A C 1
ATOM 756 O O . GLU A 1 102 ? -2.530 11.768 21.313 1.00 97.81 102 GLU A O 1
ATOM 761 N N . LEU A 1 103 ? -0.752 11.462 19.998 1.00 97.06 103 LEU A N 1
ATOM 762 C CA . LEU A 1 103 ? -1.234 10.199 19.434 1.00 97.06 103 LEU A CA 1
ATOM 763 C C . LEU A 1 103 ? -1.333 9.103 20.500 1.00 97.06 103 LEU A C 1
ATOM 765 O O . LEU A 1 103 ? -2.342 8.396 20.537 1.00 97.06 103 LEU A O 1
ATOM 769 N N . ASP A 1 104 ? -0.341 8.998 21.385 1.00 96.31 104 ASP A N 1
ATOM 770 C CA . ASP A 1 104 ? -0.368 8.065 22.513 1.00 96.31 104 ASP A CA 1
ATOM 771 C C . ASP A 1 104 ? -1.540 8.382 23.452 1.00 96.31 104 ASP A C 1
ATOM 773 O O . ASP A 1 104 ? -2.341 7.495 23.752 1.00 96.31 104 ASP A O 1
ATOM 777 N N . ARG A 1 105 ? -1.744 9.662 23.791 1.00 96.81 105 ARG A N 1
ATOM 778 C CA . ARG A 1 105 ? -2.896 10.113 24.589 1.00 96.81 105 ARG A CA 1
ATOM 779 C C . ARG A 1 105 ? -4.235 9.749 23.939 1.00 96.81 105 ARG A C 1
ATOM 781 O O . ARG A 1 105 ? -5.145 9.256 24.602 1.00 96.81 105 ARG A O 1
ATOM 788 N N . VAL A 1 106 ? -4.384 9.973 22.632 1.00 97.25 106 VAL A N 1
ATOM 789 C CA . VAL A 1 106 ? -5.616 9.630 21.896 1.00 97.25 106 VAL A CA 1
ATOM 790 C C . VAL A 1 106 ? -5.833 8.116 21.848 1.00 97.25 106 VAL A C 1
ATOM 792 O O . VAL A 1 106 ? -6.973 7.653 21.884 1.00 97.25 106 VAL A O 1
ATOM 795 N N . LYS A 1 107 ? -4.758 7.330 21.776 1.00 93.94 107 LYS A N 1
ATOM 796 C CA . LYS A 1 107 ? -4.830 5.869 21.802 1.00 93.94 107 LYS A CA 1
ATOM 797 C C . LYS A 1 107 ? -5.256 5.336 23.173 1.00 93.94 107 LYS A C 1
ATOM 799 O O . LYS A 1 107 ? -6.037 4.389 23.220 1.00 93.94 107 LYS A O 1
ATOM 804 N N . GLU A 1 108 ? -4.797 5.948 24.261 1.00 94.12 108 GLU A N 1
ATOM 805 C CA . GLU A 1 108 ? -5.273 5.643 25.617 1.00 94.12 108 GLU A CA 1
ATOM 806 C C . GLU A 1 108 ? -6.768 5.959 25.753 1.00 94.12 108 GLU A C 1
ATOM 808 O O . GLU A 1 108 ? -7.544 5.084 26.126 1.00 94.12 108 GLU A O 1
ATOM 813 N N . ILE A 1 109 ? -7.201 7.144 25.307 1.00 93.88 109 ILE A N 1
ATOM 814 C CA . ILE A 1 109 ? -8.623 7.533 25.294 1.00 93.88 109 ILE A CA 1
ATOM 815 C C . ILE A 1 109 ? -9.471 6.554 24.476 1.00 93.88 109 ILE A C 1
ATOM 817 O O . ILE A 1 109 ? -10.590 6.221 24.862 1.00 93.88 109 ILE A O 1
ATOM 821 N N . ALA A 1 110 ? -8.965 6.098 23.330 1.00 93.69 110 ALA A N 1
ATOM 822 C CA . ALA A 1 110 ? -9.642 5.090 22.527 1.00 93.69 110 ALA A CA 1
ATOM 823 C C . ALA A 1 110 ? -9.832 3.781 23.302 1.00 93.69 110 ALA A C 1
ATOM 825 O O . ALA A 1 110 ? -10.930 3.233 23.297 1.00 93.69 110 ALA A O 1
ATOM 826 N N . ALA A 1 111 ? -8.784 3.291 23.968 1.00 91.12 111 ALA A N 1
ATOM 827 C CA . ALA A 1 111 ? -8.861 2.068 24.759 1.00 91.12 111 ALA A CA 1
ATOM 828 C C . ALA A 1 111 ? -9.849 2.213 25.926 1.00 91.12 111 ALA A C 1
ATOM 830 O O . ALA A 1 111 ? -10.678 1.332 26.132 1.00 91.12 111 ALA A O 1
ATOM 831 N N . GLU A 1 112 ? -9.824 3.345 26.632 1.00 93.31 112 GLU A N 1
ATOM 832 C CA . GLU A 1 112 ? -10.761 3.635 27.723 1.00 93.31 112 GLU A CA 1
ATOM 833 C C . GLU A 1 112 ? -12.217 3.697 27.248 1.00 93.31 112 GLU A C 1
ATOM 835 O O . GLU A 1 112 ? -13.098 3.160 27.912 1.00 93.31 112 GLU A O 1
ATOM 840 N N . LYS A 1 113 ? -12.487 4.321 26.092 1.00 94.75 113 LYS A N 1
ATOM 841 C CA . LYS A 1 113 ? -13.850 4.448 25.545 1.00 94.75 113 LYS A CA 1
ATOM 842 C C . LYS A 1 113 ? -14.417 3.128 25.013 1.00 94.75 113 LYS A C 1
ATOM 844 O O . LYS A 1 113 ? -15.634 2.997 24.942 1.00 94.75 113 LYS A O 1
ATOM 849 N N . LEU A 1 114 ? -13.563 2.199 24.579 1.00 95.75 114 LEU A N 1
ATOM 850 C CA . LEU A 1 114 ? -13.977 0.921 23.985 1.00 95.75 114 LEU A CA 1
ATOM 851 C C . LEU A 1 114 ? -14.002 -0.231 25.003 1.00 95.75 114 LEU A C 1
ATOM 853 O O . LEU A 1 114 ? -14.560 -1.287 24.716 1.00 95.75 114 LEU A O 1
ATOM 857 N N . LEU A 1 115 ? -13.417 -0.059 26.188 1.00 93.25 115 LEU A N 1
ATOM 858 C CA . LEU A 1 115 ? -13.490 -1.048 27.261 1.00 93.25 115 LEU A CA 1
ATOM 859 C C . LEU A 1 115 ? -14.626 -0.713 28.244 1.00 93.25 115 LEU A C 1
ATOM 861 O O . LEU A 1 115 ? -14.872 0.459 28.526 1.00 93.25 115 LEU A O 1
ATOM 865 N N . PRO A 1 116 ? -15.330 -1.723 28.793 1.00 94.69 116 PRO A N 1
ATOM 866 C CA . PRO A 1 116 ? -15.107 -3.167 28.634 1.00 94.69 116 PRO A CA 1
ATOM 867 C C . PRO A 1 116 ? -15.813 -3.798 27.415 1.00 94.69 116 PRO A C 1
ATOM 869 O O . PRO A 1 116 ? -15.746 -5.008 27.244 1.00 94.69 116 PRO A O 1
ATOM 872 N N . GLU A 1 117 ? -16.496 -3.018 26.570 1.00 95.94 117 GLU A N 1
ATOM 873 C CA . GLU A 1 117 ? -17.300 -3.537 25.444 1.00 95.94 117 GLU A CA 1
ATOM 874 C C . GLU A 1 117 ? -16.501 -4.451 24.495 1.00 95.94 117 GLU A C 1
ATOM 876 O O . GLU A 1 117 ? -17.017 -5.464 24.025 1.00 95.94 117 GLU A O 1
ATOM 881 N N . PHE A 1 118 ? -15.224 -4.134 24.271 1.00 96.88 118 PHE A N 1
ATOM 882 C CA . PHE A 1 118 ? -14.303 -4.889 23.418 1.00 96.88 118 PHE A CA 1
ATOM 883 C C . PHE A 1 118 ? -13.192 -5.614 24.206 1.00 96.88 118 PHE A C 1
ATOM 885 O O . PHE A 1 118 ? -12.069 -5.755 23.714 1.00 96.88 118 PHE A O 1
ATOM 892 N N . GLU A 1 119 ? -13.473 -6.066 25.433 1.00 95.62 119 GLU A N 1
ATOM 893 C CA . GLU A 1 119 ? -12.520 -6.840 26.245 1.00 95.62 119 GLU A CA 1
ATOM 894 C C . GLU A 1 119 ? -12.028 -8.102 25.500 1.00 95.62 119 GLU A C 1
ATOM 896 O O . GLU A 1 119 ? -12.808 -8.833 24.886 1.00 95.62 119 GLU A O 1
ATOM 901 N N . GLY A 1 120 ? -10.712 -8.345 25.508 1.00 95.94 120 GLY A N 1
ATOM 902 C CA . GLY A 1 120 ? -10.069 -9.445 24.778 1.00 95.94 120 GLY A CA 1
ATOM 903 C C . GLY A 1 120 ? -9.814 -9.169 23.291 1.00 95.94 120 GLY A C 1
ATOM 904 O O . GLY A 1 120 ? -9.257 -10.022 22.592 1.00 95.94 120 GLY A O 1
ATOM 905 N N . ARG A 1 121 ? -10.197 -7.985 22.789 1.00 97.25 121 ARG A N 1
ATOM 906 C CA . ARG A 1 121 ? -10.015 -7.551 21.390 1.00 97.25 121 ARG A CA 1
ATOM 907 C C . ARG A 1 121 ? -9.033 -6.385 21.260 1.00 97.25 121 ARG A C 1
ATOM 909 O O . ARG A 1 121 ? -9.039 -5.649 20.276 1.00 97.25 121 ARG A O 1
ATOM 916 N N . GLU A 1 122 ? -8.110 -6.229 22.206 1.00 94.44 122 GLU A N 1
ATOM 917 C CA . GLU A 1 122 ? -7.156 -5.110 22.261 1.00 94.44 122 GLU A CA 1
ATOM 918 C C . GLU A 1 122 ? -6.235 -5.067 21.031 1.00 94.44 122 GLU A C 1
ATOM 920 O O . GLU A 1 122 ? -5.831 -3.997 20.561 1.00 94.44 122 GLU A O 1
ATOM 925 N N . LYS A 1 123 ? -5.916 -6.241 20.467 1.00 95.56 123 LYS A N 1
ATOM 926 C CA . LYS A 1 123 ? -5.159 -6.342 19.210 1.00 95.56 123 LYS A CA 1
ATOM 927 C C . LYS A 1 123 ? -5.938 -5.768 18.029 1.00 95.56 123 LYS A C 1
ATOM 929 O O . LYS A 1 123 ? -5.335 -5.059 17.223 1.00 95.56 123 LYS A O 1
ATOM 934 N N . GLU A 1 124 ? -7.246 -6.013 17.972 1.00 97.75 124 GLU A N 1
ATOM 935 C CA . GLU A 1 124 ? -8.118 -5.452 16.940 1.00 97.75 124 GLU A CA 1
ATOM 936 C C . GLU A 1 124 ? -8.216 -3.934 17.081 1.00 97.75 124 GLU A C 1
ATOM 938 O O . GLU A 1 124 ? -8.043 -3.225 16.095 1.00 97.75 124 GLU A O 1
ATOM 943 N N . ILE A 1 125 ? -8.379 -3.416 18.305 1.00 96.19 125 ILE A N 1
ATOM 944 C CA . ILE A 1 125 ? -8.414 -1.966 18.569 1.00 96.19 125 ILE A CA 1
ATOM 945 C C . ILE A 1 125 ? -7.122 -1.302 18.072 1.00 96.19 125 ILE A C 1
ATOM 947 O O . ILE A 1 125 ? -7.153 -0.297 17.361 1.00 96.19 125 ILE A O 1
ATOM 951 N N . SER A 1 126 ? -5.967 -1.891 18.392 1.00 94.81 126 SER A N 1
ATOM 952 C CA . SER A 1 126 ? -4.657 -1.395 17.955 1.00 94.81 126 SER A CA 1
ATOM 953 C C . SER A 1 126 ? -4.490 -1.436 16.430 1.00 94.81 126 SER A C 1
ATOM 955 O O . SER A 1 126 ? -3.952 -0.498 15.832 1.00 94.81 126 SER A O 1
ATOM 957 N N . ALA A 1 127 ? -4.960 -2.498 15.771 1.00 97.62 127 ALA A N 1
ATOM 958 C CA . ALA A 1 127 ? -4.914 -2.614 14.318 1.00 97.62 127 ALA A CA 1
ATOM 959 C C . ALA A 1 127 ? -5.872 -1.632 13.620 1.00 97.62 127 ALA A C 1
ATOM 961 O O . ALA A 1 127 ? -5.459 -0.919 12.700 1.00 97.62 127 ALA A O 1
ATOM 962 N N . ALA A 1 128 ? -7.106 -1.513 14.112 1.00 97.94 128 ALA A N 1
ATOM 963 C CA . ALA A 1 128 ? -8.098 -0.556 13.638 1.00 97.94 128 ALA A CA 1
ATOM 964 C C . ALA A 1 128 ? -7.615 0.893 13.814 1.00 97.94 128 ALA A C 1
ATOM 966 O O . ALA A 1 128 ? -7.766 1.709 12.907 1.00 97.94 128 ALA A O 1
ATOM 967 N N . TYR A 1 129 ? -6.933 1.210 14.920 1.00 97.94 129 TYR A N 1
ATOM 968 C CA . TYR A 1 129 ? -6.340 2.531 15.156 1.00 97.94 129 TYR A CA 1
ATOM 969 C C . TYR A 1 129 ? -5.277 2.892 14.119 1.00 97.94 129 TYR A C 1
ATOM 971 O O . TYR A 1 129 ? -5.260 4.015 13.600 1.00 97.94 129 TYR A O 1
ATOM 979 N N . ARG A 1 130 ? -4.423 1.932 13.740 1.00 97.69 130 ARG A N 1
ATOM 980 C CA . ARG A 1 130 ? -3.453 2.122 12.650 1.00 97.69 130 ARG A CA 1
ATOM 981 C C . ARG A 1 130 ? -4.153 2.328 11.309 1.00 97.69 130 ARG A C 1
ATOM 983 O O . ARG A 1 130 ? -3.751 3.208 10.545 1.00 97.69 130 ARG A O 1
ATOM 990 N N . ALA A 1 131 ? -5.201 1.555 11.022 1.00 98.38 131 ALA A N 1
ATOM 991 C CA . ALA A 1 131 ? -5.977 1.687 9.792 1.00 98.38 131 ALA A CA 1
ATOM 992 C C . ALA A 1 131 ? -6.681 3.053 9.699 1.00 98.38 131 ALA A C 1
ATOM 994 O O . ALA A 1 131 ? -6.591 3.725 8.666 1.00 98.38 131 ALA A O 1
ATOM 995 N N . LEU A 1 132 ? -7.301 3.508 10.792 1.00 98.38 132 LEU A N 1
ATOM 996 C CA . LEU A 1 132 ? -7.934 4.821 10.892 1.00 98.38 132 LEU A CA 1
ATOM 997 C C . LEU A 1 132 ? -6.905 5.945 10.725 1.00 98.38 132 LEU A C 1
ATOM 999 O O . LEU A 1 132 ? -7.095 6.827 9.889 1.00 98.38 132 LEU A O 1
ATOM 1003 N N . THR A 1 133 ? -5.771 5.870 11.424 1.00 98.25 133 THR A N 1
ATOM 1004 C CA . THR A 1 133 ? -4.658 6.822 11.272 1.00 98.25 133 THR A CA 1
ATOM 1005 C C . THR A 1 133 ? -4.191 6.908 9.816 1.00 98.25 133 THR A C 1
ATOM 1007 O O . THR A 1 133 ? -4.108 7.997 9.245 1.00 98.25 133 THR A O 1
ATOM 1010 N N . LYS A 1 134 ? -3.960 5.759 9.165 1.00 98.44 134 LYS A N 1
ATOM 1011 C CA . LYS A 1 134 ? -3.574 5.685 7.746 1.00 98.44 134 LYS A CA 1
ATOM 1012 C C . LYS A 1 134 ? -4.616 6.344 6.839 1.00 98.44 134 LYS A C 1
ATOM 1014 O O . LYS A 1 134 ? -4.238 7.073 5.920 1.00 98.44 134 LYS A O 1
ATOM 1019 N N . LYS A 1 135 ? -5.909 6.098 7.076 1.00 98.38 135 LYS A N 1
ATOM 1020 C CA . LYS A 1 135 ? -7.011 6.709 6.317 1.00 98.38 135 LYS A CA 1
ATOM 1021 C C . LYS A 1 135 ? -6.983 8.232 6.441 1.00 98.38 135 LYS A C 1
ATOM 1023 O O . LYS A 1 135 ? -6.995 8.915 5.421 1.00 98.38 135 LYS A O 1
ATOM 1028 N N . LEU A 1 136 ? -6.878 8.747 7.664 1.00 98.31 136 LEU A N 1
ATOM 1029 C CA . LEU A 1 136 ? -6.907 10.183 7.947 1.00 98.31 136 LEU A CA 1
ATOM 1030 C C . LEU A 1 136 ? -5.694 10.926 7.372 1.00 98.31 136 LEU A C 1
ATOM 1032 O O . LEU A 1 136 ? -5.858 11.981 6.763 1.00 98.31 136 LEU A O 1
ATOM 1036 N N . VAL A 1 137 ? -4.488 10.355 7.479 1.00 98.25 137 VAL A N 1
ATOM 1037 C CA . VAL A 1 137 ? -3.280 10.948 6.875 1.00 98.25 137 VAL A CA 1
ATOM 1038 C C . VAL A 1 137 ? -3.404 11.014 5.352 1.00 98.25 137 VAL A C 1
ATOM 1040 O O . VAL A 1 137 ? -3.106 12.044 4.751 1.00 98.25 137 VAL A O 1
ATOM 1043 N N . ARG A 1 138 ? -3.872 9.937 4.707 1.00 98.38 138 ARG A N 1
ATOM 1044 C CA . ARG A 1 138 ? -4.067 9.913 3.247 1.00 98.38 138 ARG A CA 1
ATOM 1045 C C . ARG A 1 138 ? -5.126 10.916 2.800 1.00 98.38 138 ARG A C 1
ATOM 1047 O O . ARG A 1 138 ? -4.917 11.604 1.807 1.00 98.38 138 ARG A O 1
ATOM 1054 N N . GLU A 1 139 ? -6.235 11.011 3.530 1.00 98.12 139 GLU A N 1
ATOM 1055 C CA . GLU A 1 139 ? -7.292 11.988 3.263 1.00 98.12 139 GLU A CA 1
ATOM 1056 C C . GLU A 1 139 ? -6.746 13.421 3.312 1.00 98.12 139 GLU A C 1
ATOM 1058 O O . GLU A 1 139 ? -6.970 14.182 2.371 1.00 98.12 139 GLU A O 1
ATOM 1063 N N . ARG A 1 140 ? -5.966 13.757 4.348 1.00 97.38 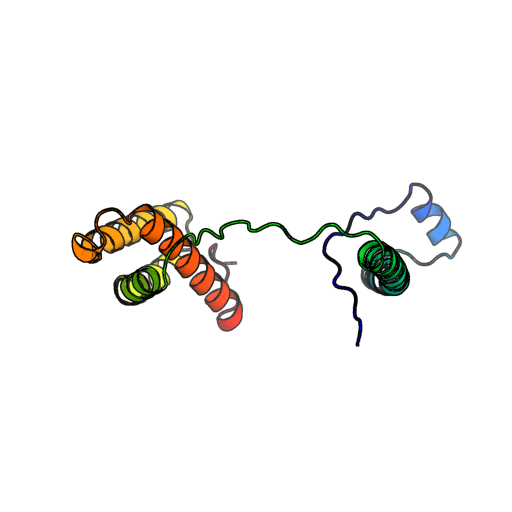140 ARG A N 1
ATOM 1064 C CA . ARG A 1 140 ? -5.322 15.070 4.506 1.00 97.38 140 ARG A CA 1
ATOM 1065 C C . ARG A 1 140 ? -4.357 15.386 3.364 1.00 97.38 140 ARG A C 1
ATOM 1067 O O . ARG A 1 140 ? -4.425 16.462 2.783 1.00 97.38 140 ARG A O 1
ATOM 1074 N N . VAL A 1 141 ? -3.507 14.434 2.977 1.00 98.25 141 VAL A N 1
ATOM 1075 C CA . VAL A 1 141 ? -2.581 14.618 1.844 1.00 98.25 141 VAL A CA 1
ATOM 1076 C C . VAL A 1 141 ? -3.342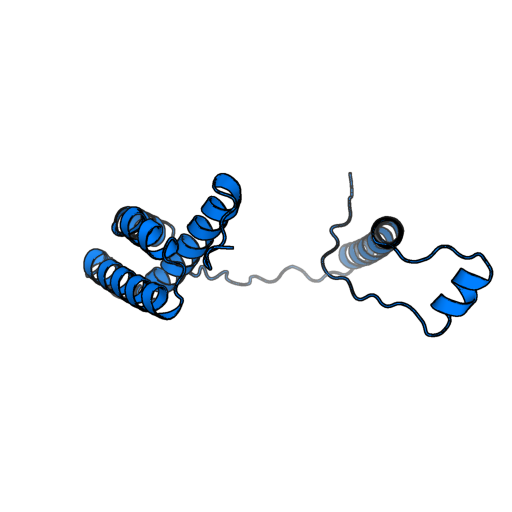 14.873 0.539 1.00 98.25 141 VAL A C 1
ATOM 1078 O O . VAL A 1 141 ? -2.913 15.679 -0.281 1.00 98.25 141 VAL A O 1
ATOM 1081 N N . ILE A 1 142 ? -4.479 14.209 0.327 1.00 98.00 142 ILE A N 1
ATOM 1082 C CA . ILE A 1 142 ? -5.271 14.383 -0.896 1.00 98.00 142 ILE A CA 1
ATOM 1083 C C . ILE A 1 142 ? -6.002 15.730 -0.898 1.00 98.00 142 ILE A C 1
ATOM 1085 O O . ILE A 1 142 ? -5.920 16.438 -1.905 1.00 98.00 142 ILE A O 1
ATOM 1089 N N . LYS A 1 143 ? -6.698 16.064 0.198 1.00 97.56 143 LYS A N 1
ATOM 1090 C CA . LYS A 1 143 ? -7.559 17.252 0.318 1.00 97.56 143 LYS A CA 1
ATOM 1091 C C . LYS A 1 143 ? -6.773 18.533 0.568 1.00 97.56 143 LYS A C 1
ATOM 1093 O O . LYS A 1 143 ? -6.955 19.505 -0.156 1.00 97.56 143 LYS A O 1
ATOM 1098 N N . ASP A 1 144 ? -5.881 18.500 1.548 1.00 96.69 144 ASP A N 1
ATOM 1099 C CA . ASP A 1 144 ? -5.218 19.692 2.077 1.00 96.69 144 ASP A CA 1
ATOM 1100 C C . ASP A 1 144 ? -3.812 19.867 1.495 1.00 96.69 144 ASP A C 1
ATOM 1102 O O . ASP A 1 144 ? -3.211 20.922 1.657 1.00 96.69 144 ASP A O 1
ATOM 1106 N N . LYS A 1 145 ? -3.280 18.840 0.811 1.00 97.38 145 LYS A N 1
ATOM 1107 C CA . LYS A 1 145 ? -1.914 18.815 0.252 1.00 97.38 145 LYS A CA 1
ATOM 1108 C C . LYS A 1 145 ? -0.811 18.984 1.300 1.00 97.38 145 LYS A C 1
ATOM 1110 O O . LYS A 1 145 ? 0.299 19.362 0.955 1.00 97.38 145 LYS A O 1
ATOM 1115 N N . VAL A 1 146 ? -1.103 18.633 2.554 1.00 96.94 146 VAL A N 1
ATOM 1116 C CA . VAL A 1 146 ? -0.155 18.696 3.673 1.00 96.94 146 VAL A CA 1
ATOM 1117 C C . VAL A 1 146 ? 0.118 17.296 4.214 1.00 96.94 146 VAL A C 1
ATOM 1119 O O . VAL A 1 146 ? -0.801 16.510 4.463 1.00 96.94 146 VAL A O 1
ATOM 1122 N N . ARG A 1 147 ? 1.394 16.978 4.413 1.00 97.19 147 ARG A N 1
ATOM 1123 C CA . ARG A 1 147 ? 1.870 15.735 5.023 1.00 97.19 147 ARG A CA 1
ATOM 1124 C C . ARG A 1 147 ? 1.832 15.827 6.545 1.00 97.19 147 ARG A C 1
ATOM 1126 O O . ARG A 1 147 ? 1.761 16.897 7.140 1.00 97.19 147 ARG A O 1
ATOM 1133 N N . ILE A 1 148 ? 1.935 14.673 7.198 1.00 96.00 148 ILE A N 1
ATOM 1134 C CA . ILE A 1 148 ? 1.923 14.565 8.665 1.00 96.00 148 ILE A CA 1
ATOM 1135 C C . ILE A 1 148 ? 3.036 15.383 9.347 1.00 96.00 148 ILE A C 1
ATOM 1137 O O . ILE A 1 148 ? 2.849 15.859 10.459 1.00 96.00 148 ILE A O 1
ATOM 1141 N N . ASP A 1 149 ? 4.175 15.580 8.677 1.00 96.06 149 ASP A N 1
ATOM 1142 C CA . ASP A 1 149 ? 5.307 16.379 9.158 1.00 96.06 149 ASP A CA 1
ATOM 1143 C C . ASP A 1 149 ? 5.223 17.870 8.781 1.00 96.06 149 ASP A C 1
ATOM 1145 O O . ASP A 1 149 ? 6.153 18.620 9.059 1.00 96.06 149 ASP A O 1
ATOM 1149 N N . GLY A 1 150 ? 4.121 18.306 8.163 1.00 93.56 150 GLY A N 1
ATOM 1150 C CA . GLY A 1 150 ? 3.864 19.706 7.814 1.00 93.56 150 GLY A CA 1
ATOM 1151 C C . GLY A 1 150 ? 4.443 20.174 6.475 1.00 93.56 150 GLY A C 1
ATOM 1152 O O . GLY A 1 150 ? 4.245 21.335 6.130 1.00 93.56 150 GLY A O 1
ATOM 1153 N N . ARG A 1 151 ? 5.131 19.301 5.726 1.00 95.00 151 ARG A N 1
ATOM 1154 C CA . ARG A 1 151 ? 5.525 19.550 4.327 1.00 95.00 151 ARG A CA 1
ATOM 1155 C C . ARG A 1 151 ? 4.358 19.372 3.370 1.00 95.00 151 ARG A C 1
ATOM 1157 O O . ARG A 1 151 ? 4.357 20.070 2.344 1.00 95.00 151 ARG A O 1
#

Foldseek 3Di:
DLWDDDDDDDDDDDPCQVVVVVVPDDHCDPVNVVVVVVVCGVVVSVVVVVVVVVCVVDNDDDDDDDDDDQADPVLLVQLCVQQVVQLLVLLQDLDPVSSVVSLVVSLVSSVVSCPPVCPPSNSRNVVSSVVSNVVSQVVCCVPVVAHSNGD

Sequence (151 aa):
DGDVAIMMVEAEATEKTIQLVKDGAEAPTEEIVAAGLEAAKPFIKTLCKAQSDLASKAAKPEGDFPVFLDYQDDVLDALAKAVTPELKQALTIAGKQERETELDRVKEIAAEKLLPEFEGREKEISAAYRALTKKLVRERVIKDKVRIDGR

pLDDT: mean 96.15, std 6.16, range [45.47, 98.5]

Radius of gyration: 24.44 Å; chains: 1; bounding box: 47×49×59 Å

Secondary structure (DSSP, 8-state):
--------------TTHHHHHHTTPPP--HHHHHHHHHHHHHHHHHHHHHHHHHHHHHPPPPP------SS-HHHHHHHHHHHHHHHHHHTT--SHHHHHHHHHHHHHHHHHHHTTTTTT-HHHHHHHHHHHHHHHHHHHHHHT---TT--